Protein AF-A0A0B3SRD1-F1 (afdb_monomer)

Solvent-accessible surface area (backbone atoms only — not comparable to full-atom values): 7539 Å² total; per-residue (Å²): 133,82,81,84,78,62,51,75,68,57,47,47,51,50,36,28,76,71,70,77,41,90,75,56,90,97,57,52,75,66,55,53,50,50,50,54,48,57,73,67,46,79,78,82,75,88,78,91,73,54,73,67,57,49,52,51,50,46,56,59,28,55,56,41,30,57,50,24,44,51,50,13,52,51,25,40,49,50,14,53,42,22,72,72,53,75,79,39,88,52,67,65,57,20,53,51,29,35,52,51,10,53,52,26,43,49,43,18,65,72,49,14,49,54,35,46,54,47,42,56,52,51,55,51,56,57,51,56,59,54,63,80,74,109

Sequence (134 aa):
MSDAHLTDHEWRLKQAAEGKAIYSPGKTDEQVKAEMKAYRTPRARRLSVSDEELTAILTAADGVSTHFWQAAKTFEFLACVTEEGAISDDHGLGAVLFLLGVAFRSLDETDGKPLGQLRFKIEDETADSKEDAA

Radius of gyration: 27.21 Å; Cα contacts (8 Å, |Δi|>4): 86; chains: 1; bounding box: 75×35×58 Å

Mean predicted aligned error: 15.07 Å

Organism: NCBI:txid561184

Nearest PDB structures (foldseek):
  8gym-assembly1_x  TM=4.190E-01  e=6.715E+00  Tetrahymena thermophila SB210
  8bqs-assembly1_Eq  TM=3.574E-01  e=7.101E+00  Tetrahymena thermophila SB210

pLDDT: mean 77.55, std 12.81, range [48.09, 95.88]

Secondary structure (DSSP, 8-state):
---TT--HHHHHHHHHHTTSS---TT--HHHHHHHHHHHHS---------HHHHHHHHHHHTTHHHHHHHHHHHHHHHHHHHHTTSS-S-HHHHHHHHHHHHHHHHHIIIIIHHHHHHHHHHHHHHHHHHHTT-

Foldseek 3Di:
DDPPDDDPVRVQVVCVVVVNHDDDPPDDPVRVVVVVVVVVDPPDDDDDDDPVRVVVLL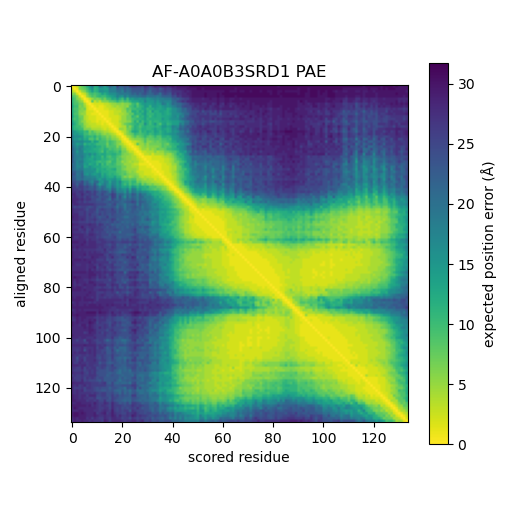VVLPCLLVVLQVLLVVLQVVLVCVVVVNPHVPNVSSVVSNVSSVVSVVCSVPPNVVSNVVNVVVVVVVVVVVVVVD

Structure (mmCIF, N/CA/C/O backbone):
data_AF-A0A0B3SRD1-F1
#
_entry.id   AF-A0A0B3SRD1-F1
#
loop_
_atom_site.group_PDB
_atom_site.id
_atom_site.type_symbol
_atom_site.label_atom_id
_atom_site.label_alt_id
_atom_site.label_comp_id
_atom_site.label_asym_id
_atom_site.label_entity_id
_atom_site.label_seq_id
_atom_site.pdbx_PDB_ins_code
_atom_site.Cartn_x
_atom_site.Cartn_y
_atom_site.Cartn_z
_atom_sit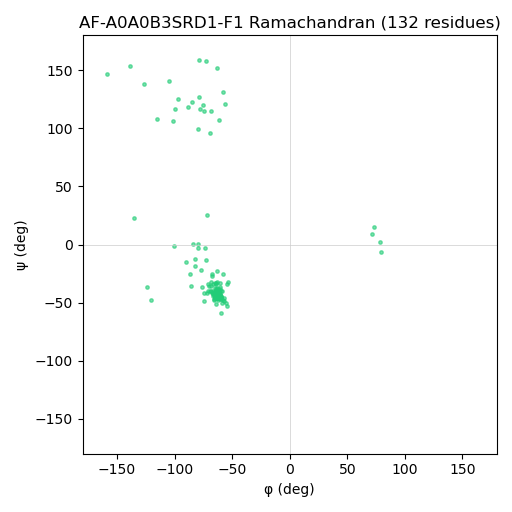e.occupancy
_atom_site.B_iso_or_equiv
_atom_site.auth_seq_id
_atom_site.auth_comp_id
_atom_site.auth_asym_id
_atom_site.auth_atom_id
_atom_site.pdbx_PDB_model_num
ATOM 1 N N . MET A 1 1 ? -50.797 -14.183 -17.142 1.00 48.09 1 MET A N 1
ATOM 2 C CA . MET A 1 1 ? -51.556 -14.915 -16.107 1.00 48.09 1 MET A CA 1
ATOM 3 C C . MET A 1 1 ? -51.763 -13.951 -14.954 1.00 48.09 1 MET A C 1
ATOM 5 O O . MET A 1 1 ? -50.786 -13.346 -14.538 1.00 48.09 1 MET A O 1
ATOM 9 N N . SER A 1 2 ? -53.010 -13.680 -14.562 1.00 51.47 2 SER A N 1
ATOM 10 C CA . SER A 1 2 ? -53.327 -12.672 -13.544 1.00 51.47 2 SER A CA 1
ATOM 11 C C . SER A 1 2 ? -52.997 -13.198 -12.146 1.00 51.47 2 SER A C 1
ATOM 13 O O . SER A 1 2 ? -53.579 -14.182 -11.701 1.00 51.47 2 SER A O 1
ATOM 15 N N . ASP A 1 3 ? -52.101 -12.510 -11.437 1.00 52.56 3 ASP A N 1
ATOM 16 C CA . ASP A 1 3 ? -51.687 -12.795 -10.050 1.00 52.56 3 ASP A CA 1
ATOM 17 C C . ASP A 1 3 ? -52.790 -12.455 -9.006 1.00 52.56 3 ASP A C 1
ATOM 19 O O . ASP A 1 3 ? -52.506 -12.175 -7.847 1.00 52.56 3 ASP A O 1
ATOM 23 N N . ALA A 1 4 ? -54.070 -12.459 -9.396 1.00 56.28 4 ALA A N 1
ATOM 24 C CA . ALA A 1 4 ? -55.178 -11.931 -8.590 1.00 56.28 4 ALA A CA 1
ATOM 25 C C . ALA A 1 4 ? -55.678 -12.876 -7.473 1.00 56.28 4 ALA A C 1
ATOM 27 O O . ALA A 1 4 ? -56.559 -12.496 -6.707 1.00 56.28 4 ALA A O 1
ATOM 28 N N . HIS A 1 5 ? -55.130 -14.092 -7.366 1.00 56.97 5 HIS A N 1
ATOM 29 C CA . HIS A 1 5 ? -55.590 -15.120 -6.420 1.00 56.97 5 HIS A CA 1
ATOM 30 C C . HIS A 1 5 ? -54.459 -15.840 -5.671 1.00 56.97 5 HIS A C 1
ATOM 32 O O . HIS A 1 5 ? -54.652 -16.960 -5.210 1.00 56.97 5 HIS A O 1
ATOM 38 N N . LEU A 1 6 ? -53.281 -15.229 -5.544 1.00 58.16 6 LEU A N 1
ATOM 39 C CA . LEU A 1 6 ? -52.244 -15.774 -4.666 1.00 58.16 6 LEU A CA 1
ATOM 40 C C . LEU A 1 6 ? -52.570 -15.398 -3.223 1.00 58.16 6 LEU A C 1
ATOM 42 O O . LEU A 1 6 ? -52.771 -14.225 -2.906 1.00 58.16 6 LEU A O 1
ATOM 46 N N . THR A 1 7 ? -52.616 -16.393 -2.342 1.00 70.81 7 THR A N 1
ATOM 47 C CA . THR A 1 7 ? -52.651 -16.121 -0.903 1.00 70.81 7 THR A CA 1
ATOM 48 C C . THR A 1 7 ? -51.356 -15.418 -0.481 1.00 70.81 7 THR A C 1
ATOM 50 O O . THR A 1 7 ? -50.308 -15.607 -1.100 1.00 70.81 7 THR A O 1
ATOM 53 N N . ASP A 1 8 ? -51.399 -14.602 0.578 1.00 65.25 8 ASP A N 1
ATOM 54 C CA . ASP A 1 8 ? -50.238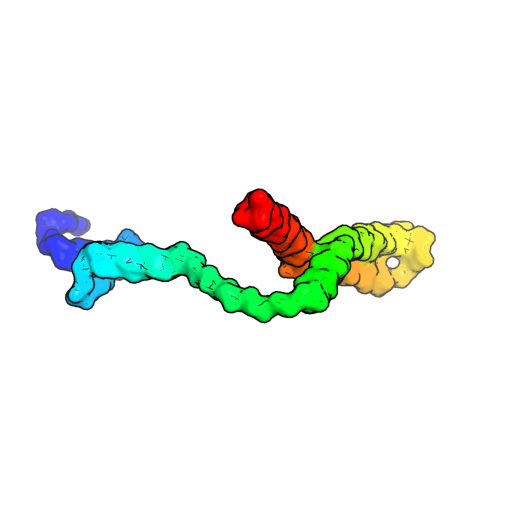 -13.811 1.039 1.00 65.25 8 ASP A CA 1
ATOM 55 C C . ASP A 1 8 ? -48.989 -14.693 1.274 1.00 65.25 8 ASP A C 1
ATOM 57 O O . ASP A 1 8 ? -47.855 -14.305 1.001 1.00 65.25 8 ASP A O 1
ATOM 61 N N . HIS A 1 9 ? -49.204 -15.946 1.684 1.00 67.38 9 HIS A N 1
ATOM 62 C CA . HIS A 1 9 ? -48.159 -16.955 1.831 1.00 67.38 9 HIS A CA 1
ATOM 63 C C . HIS A 1 9 ? -47.504 -17.358 0.495 1.00 67.38 9 HIS A C 1
ATOM 65 O O . HIS A 1 9 ? -46.278 -17.404 0.387 1.00 67.38 9 HIS A O 1
ATOM 71 N N . GLU A 1 10 ? -48.303 -17.621 -0.539 1.00 72.25 10 GLU A N 1
ATOM 72 C CA . GLU A 1 10 ? -47.810 -18.011 -1.866 1.00 72.25 10 GLU A CA 1
ATOM 73 C C . GLU A 1 10 ? -47.134 -16.840 -2.585 1.00 72.25 10 GLU A C 1
ATOM 75 O O . GLU A 1 10 ? -46.132 -17.029 -3.276 1.00 72.25 10 GLU A O 1
ATOM 80 N N . TRP A 1 11 ? -47.624 -15.615 -2.368 1.00 71.44 11 TRP A N 1
ATOM 81 C CA . TRP A 1 11 ? -46.985 -14.406 -2.880 1.00 71.44 11 TRP A CA 1
ATOM 82 C C . TRP A 1 11 ? -45.594 -14.199 -2.263 1.00 71.44 11 TRP A C 1
ATOM 84 O O . TRP A 1 11 ? -44.627 -13.958 -2.988 1.00 71.44 11 TRP A O 1
ATOM 94 N N . ARG A 1 12 ? -45.451 -14.373 -0.940 1.00 66.50 12 ARG A N 1
ATOM 95 C CA . ARG A 1 12 ? -44.154 -14.271 -0.243 1.00 66.50 12 ARG A CA 1
ATOM 96 C C . ARG A 1 12 ? -43.162 -15.349 -0.683 1.00 66.50 12 ARG A C 1
ATOM 98 O O . ARG A 1 12 ? -41.988 -15.041 -0.876 1.00 66.50 12 ARG A O 1
ATOM 105 N N . LEU A 1 13 ? -43.625 -16.583 -0.892 1.00 69.00 13 LEU A N 1
ATOM 106 C CA . LEU A 1 13 ? -42.802 -17.673 -1.431 1.00 69.00 13 LEU A CA 1
ATOM 107 C C . LEU A 1 13 ? -42.319 -17.377 -2.856 1.00 69.00 13 LEU A C 1
ATOM 109 O O . LEU A 1 13 ? -41.140 -17.572 -3.149 1.00 69.00 13 LEU A O 1
ATOM 113 N N . LYS A 1 14 ? -43.195 -16.852 -3.722 1.00 69.94 14 LYS A N 1
ATOM 114 C CA . LYS A 1 14 ? -42.838 -16.450 -5.091 1.00 69.94 14 LYS A CA 1
ATOM 115 C C . LYS A 1 14 ? -41.797 -15.323 -5.092 1.00 69.94 14 LYS A C 1
ATOM 117 O O . LYS A 1 14 ? -40.782 -15.435 -5.771 1.00 69.94 14 LYS A O 1
ATOM 122 N N . GLN A 1 15 ? -41.979 -14.288 -4.269 1.00 69.44 15 GLN A N 1
ATOM 123 C CA . GLN A 1 15 ? -41.006 -13.193 -4.139 1.00 69.44 15 GLN A CA 1
ATOM 124 C C . GLN A 1 15 ? -39.659 -13.648 -3.560 1.00 69.44 15 GLN A C 1
ATOM 126 O O . GLN A 1 15 ? -38.614 -13.115 -3.939 1.00 69.44 15 GLN A O 1
ATOM 131 N N . ALA A 1 16 ? -39.660 -14.640 -2.665 1.00 65.00 16 ALA A N 1
ATOM 132 C CA . ALA A 1 16 ? -38.432 -15.233 -2.145 1.00 65.00 16 ALA A CA 1
ATOM 133 C C . ALA A 1 16 ? -37.698 -16.087 -3.188 1.00 65.00 16 ALA A C 1
ATOM 135 O O . ALA A 1 16 ? -36.478 -15.991 -3.301 1.00 65.00 16 ALA A O 1
ATOM 136 N N . ALA A 1 17 ? -38.431 -16.855 -3.999 1.00 65.31 17 ALA A N 1
ATOM 137 C CA . ALA A 1 17 ? -37.865 -17.608 -5.119 1.00 65.31 17 ALA A CA 1
ATOM 138 C C . ALA A 1 17 ? -37.269 -16.689 -6.202 1.00 65.31 17 ALA A C 1
ATOM 140 O O . ALA A 1 17 ? -36.257 -17.023 -6.811 1.00 65.31 17 ALA A O 1
ATOM 141 N N . GLU A 1 18 ? -37.855 -15.506 -6.403 1.00 69.31 18 GLU A N 1
ATOM 142 C CA . GLU A 1 18 ? -37.334 -14.455 -7.287 1.00 69.31 18 GLU A CA 1
ATOM 143 C C . GLU A 1 18 ? -36.190 -13.629 -6.657 1.00 69.31 18 GLU A C 1
ATOM 145 O O . GLU A 1 18 ? -35.693 -12.693 -7.284 1.00 69.31 18 GLU A O 1
ATOM 150 N N . GLY A 1 19 ? -35.774 -13.933 -5.420 1.00 58.41 19 GLY A N 1
ATOM 151 C CA . GLY A 1 19 ? -34.688 -13.239 -4.713 1.00 58.41 19 GLY A CA 1
ATOM 152 C C . GLY A 1 19 ? -35.022 -11.815 -4.246 1.00 58.41 19 GLY A C 1
ATOM 153 O O . GLY A 1 19 ? -34.136 -11.091 -3.796 1.00 58.41 19 GLY A O 1
ATOM 154 N N . LYS A 1 20 ? -36.290 -11.397 -4.341 1.00 58.62 20 LYS A N 1
ATOM 155 C CA . LYS A 1 20 ? -36.774 -10.052 -3.976 1.00 58.62 20 LYS A CA 1
ATOM 156 C C . LYS A 1 20 ? -37.213 -9.941 -2.515 1.00 58.62 20 LYS A C 1
ATOM 158 O O . LYS A 1 20 ? -37.362 -8.832 -2.009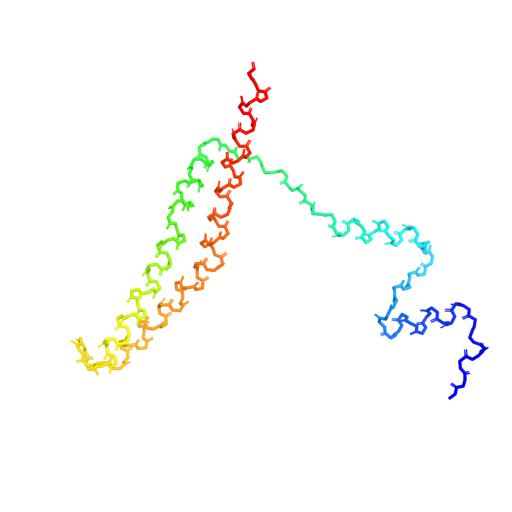 1.00 58.62 20 LYS A O 1
ATOM 163 N N . ALA A 1 21 ? -37.416 -11.068 -1.833 1.00 61.56 21 ALA A N 1
ATOM 164 C CA . ALA A 1 21 ? -37.777 -11.125 -0.419 1.00 61.56 21 ALA A CA 1
ATOM 165 C C . ALA A 1 21 ? -37.026 -12.251 0.307 1.00 61.56 21 ALA A C 1
ATOM 167 O O . ALA A 1 21 ? -36.661 -13.257 -0.290 1.00 61.56 21 ALA A O 1
ATOM 168 N N . ILE A 1 22 ? -36.814 -12.104 1.615 1.00 61.84 22 ILE A N 1
ATOM 169 C CA . ILE A 1 22 ? -36.271 -13.173 2.462 1.00 61.84 22 ILE A CA 1
ATOM 170 C C . ILE A 1 22 ? -37.448 -13.783 3.222 1.00 61.84 22 ILE A C 1
ATOM 172 O O . ILE A 1 22 ? -37.979 -13.158 4.138 1.00 61.84 22 ILE A O 1
ATOM 176 N N . TYR A 1 23 ? -37.868 -14.990 2.839 1.00 63.75 23 TYR A N 1
ATOM 177 C CA . TYR A 1 23 ? -38.858 -15.768 3.584 1.00 63.75 23 TYR A CA 1
ATOM 178 C C . TYR A 1 23 ? -38.138 -16.823 4.430 1.00 63.75 23 TYR A C 1
ATOM 180 O O . TYR A 1 23 ? -37.471 -17.705 3.893 1.00 63.75 23 TYR A O 1
ATOM 188 N N . SER A 1 24 ? -38.257 -16.722 5.755 1.00 65.62 24 SER A N 1
ATOM 189 C CA . SER A 1 24 ? -37.703 -17.698 6.697 1.00 65.62 24 SER A CA 1
ATOM 190 C C . SER A 1 24 ? -38.859 -18.383 7.438 1.00 65.62 24 SER A C 1
ATOM 192 O O . SER A 1 24 ? -39.520 -17.730 8.250 1.00 65.62 24 SER A O 1
ATOM 194 N N . PRO A 1 25 ? -39.156 -19.666 7.149 1.00 63.91 25 PRO A N 1
ATOM 195 C CA . PRO A 1 25 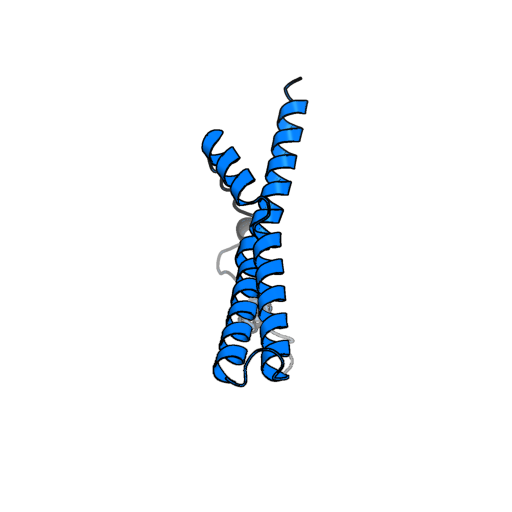? -40.275 -20.374 7.764 1.00 63.91 25 PRO A CA 1
ATOM 196 C C . PRO A 1 25 ? -40.159 -20.389 9.292 1.00 63.91 25 PRO A C 1
ATOM 198 O O . PRO A 1 25 ? -39.107 -20.718 9.837 1.00 63.91 25 PRO A O 1
ATOM 201 N N . GLY A 1 26 ? -41.244 -20.042 9.986 1.00 71.38 26 GLY A N 1
ATOM 202 C CA . GLY A 1 26 ? -41.302 -20.060 11.451 1.00 71.38 26 GLY A CA 1
ATOM 203 C C . GLY A 1 26 ? -40.627 -18.880 12.161 1.00 71.38 26 GLY A C 1
ATOM 204 O O . GLY A 1 26 ? -40.647 -18.853 13.389 1.00 71.38 26 GLY A O 1
ATOM 205 N N . LYS A 1 27 ? -40.071 -17.900 11.431 1.00 72.56 27 LYS A N 1
ATOM 206 C CA . LYS A 1 27 ? -39.555 -16.651 12.014 1.00 72.56 27 LYS A CA 1
ATOM 207 C C . LYS A 1 27 ? -40.495 -15.482 11.743 1.00 72.56 27 LYS A C 1
ATOM 209 O O . LYS A 1 27 ? -41.042 -15.355 10.651 1.00 72.56 27 LYS A O 1
ATOM 214 N N . THR A 1 28 ? -40.669 -14.613 12.733 1.00 76.44 28 THR A N 1
ATOM 215 C CA . THR A 1 28 ? -41.425 -13.365 12.570 1.00 76.44 28 THR A CA 1
ATOM 216 C C . THR A 1 28 ? -40.582 -12.302 11.863 1.00 76.44 28 THR A C 1
ATOM 218 O O . THR A 1 28 ? -39.349 -12.340 11.897 1.00 76.44 28 THR A O 1
ATOM 221 N N . ASP A 1 29 ? -41.235 -11.302 11.264 1.00 72.81 29 ASP A N 1
ATOM 222 C CA . ASP A 1 29 ? -40.557 -10.173 10.607 1.00 72.81 29 ASP A CA 1
ATOM 223 C C . ASP A 1 29 ? -39.563 -9.460 11.543 1.00 72.81 29 ASP A C 1
ATOM 225 O O . ASP A 1 29 ? -38.505 -8.996 11.113 1.00 72.81 29 ASP A O 1
ATOM 229 N N . GLU A 1 30 ? -39.878 -9.389 12.838 1.00 75.94 30 GLU A N 1
ATOM 230 C CA . GLU A 1 30 ? -39.015 -8.796 13.863 1.00 75.94 30 GLU A CA 1
ATOM 231 C C . GLU A 1 30 ? -37.753 -9.627 14.111 1.00 75.94 30 GLU A C 1
ATOM 233 O O . GLU A 1 30 ? -36.663 -9.066 14.227 1.00 75.94 30 GLU A O 1
ATOM 238 N N . GLN A 1 31 ? -37.871 -10.957 14.121 1.00 74.31 31 GLN A N 1
ATOM 239 C CA . GLN A 1 31 ? -36.733 -11.866 14.280 1.00 74.31 31 GLN A CA 1
ATOM 240 C C . GLN A 1 31 ? -35.798 -11.805 13.070 1.00 74.31 31 GLN A C 1
ATOM 242 O O . GLN A 1 31 ? -34.581 -11.727 13.236 1.00 74.31 31 GLN A O 1
ATOM 247 N N . VAL A 1 32 ? -36.352 -11.751 11.854 1.00 74.88 32 VAL A N 1
ATOM 248 C CA . VAL A 1 32 ? -35.557 -11.599 10.624 1.00 74.88 32 VAL A CA 1
ATOM 249 C C . VAL A 1 32 ? -34.842 -10.244 10.605 1.00 74.88 32 VAL A C 1
ATOM 251 O O . VAL A 1 32 ? -33.656 -10.173 10.279 1.00 74.88 32 VAL A O 1
ATOM 254 N N . LYS A 1 33 ? -35.515 -9.160 11.017 1.00 76.62 33 LYS A N 1
ATOM 255 C CA . LYS A 1 33 ? -34.887 -7.833 11.150 1.00 76.62 33 LYS A CA 1
ATOM 256 C C . LYS A 1 33 ? -33.788 -7.815 12.212 1.00 76.62 33 LYS A C 1
ATOM 258 O O . LYS A 1 33 ? -32.748 -7.202 11.978 1.00 76.62 33 LYS A O 1
ATOM 263 N N . ALA A 1 34 ? -33.991 -8.474 13.351 1.00 75.25 34 ALA A N 1
ATOM 264 C CA . ALA A 1 34 ? -32.998 -8.557 14.419 1.00 75.25 34 ALA A CA 1
ATOM 265 C C . ALA A 1 34 ? -31.750 -9.339 13.982 1.00 75.25 34 ALA A C 1
ATOM 267 O O . ALA A 1 34 ? -30.634 -8.871 14.204 1.00 75.25 34 ALA A O 1
ATOM 268 N N . GLU A 1 35 ? -31.916 -10.468 13.289 1.00 70.69 35 GLU A N 1
ATOM 269 C CA . GLU A 1 35 ? -30.795 -11.232 12.728 1.00 70.69 35 GLU A CA 1
ATOM 270 C C . GLU A 1 35 ? -30.049 -10.432 11.658 1.00 70.69 35 GLU A C 1
ATOM 272 O O . GLU A 1 35 ? -28.826 -10.317 11.712 1.00 70.69 35 GLU A O 1
ATOM 277 N N . MET A 1 36 ? -30.766 -9.787 10.735 1.00 68.69 36 MET A N 1
ATOM 278 C CA . MET A 1 36 ? -30.163 -8.911 9.724 1.00 68.69 36 MET A CA 1
ATOM 279 C C . MET A 1 36 ? -29.409 -7.735 10.357 1.00 68.69 36 MET A C 1
ATOM 281 O O . MET A 1 36 ? -28.343 -7.348 9.875 1.00 68.69 36 MET A O 1
ATOM 285 N N . LYS A 1 37 ? -29.922 -7.177 11.460 1.00 68.12 37 LYS A N 1
ATOM 286 C CA . LYS A 1 37 ? -29.229 -6.143 12.235 1.00 68.12 37 LYS A CA 1
ATOM 287 C C . LYS A 1 37 ? -27.973 -6.705 12.904 1.00 68.12 37 LYS A C 1
ATOM 289 O O . LYS A 1 37 ? -26.933 -6.058 12.840 1.00 68.12 37 LYS A O 1
ATOM 294 N N . ALA A 1 38 ? -28.029 -7.911 13.467 1.00 64.06 38 ALA A N 1
ATOM 295 C CA . ALA A 1 38 ? -26.873 -8.580 14.063 1.00 64.06 38 ALA A CA 1
ATOM 296 C C . ALA A 1 38 ? -25.771 -8.882 13.029 1.00 64.06 38 ALA A C 1
ATOM 298 O O . ALA A 1 38 ? -24.597 -8.693 13.332 1.00 64.06 38 ALA A O 1
ATOM 299 N N . TYR A 1 39 ? -26.130 -9.260 11.796 1.00 60.84 39 TYR A N 1
ATOM 300 C CA . TYR A 1 39 ? -25.173 -9.432 10.691 1.00 60.84 39 TYR A CA 1
ATOM 301 C C . TYR A 1 39 ? -24.561 -8.113 10.207 1.00 60.84 39 TYR A C 1
ATOM 303 O O . TYR A 1 39 ? -23.410 -8.089 9.779 1.00 60.84 39 TYR A O 1
ATOM 311 N N . ARG A 1 40 ? -25.315 -7.012 10.277 1.00 58.94 40 ARG A N 1
ATOM 312 C CA . ARG A 1 40 ? -24.838 -5.669 9.910 1.00 58.94 40 ARG A CA 1
ATOM 313 C C . ARG A 1 40 ? -24.058 -4.971 11.016 1.00 58.94 40 ARG A C 1
ATOM 315 O O . ARG A 1 40 ? -23.450 -3.942 10.748 1.00 58.94 40 ARG A O 1
ATOM 322 N N . THR A 1 41 ? -24.096 -5.484 12.244 1.00 56.62 41 THR A N 1
ATOM 323 C CA . THR A 1 41 ? -23.369 -4.873 13.355 1.00 56.62 41 THR A CA 1
ATOM 324 C C . THR A 1 41 ? -21.897 -5.258 13.217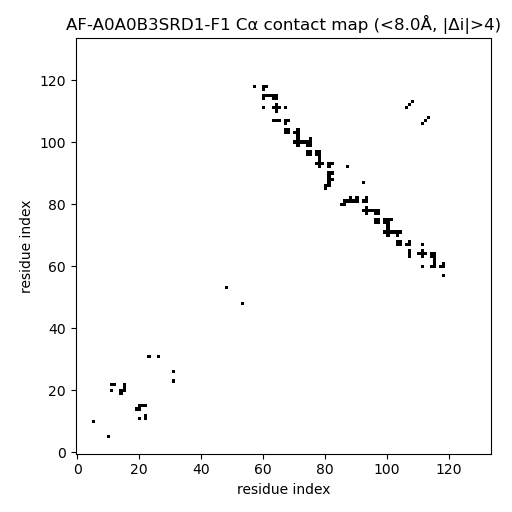 1.00 56.62 41 THR A C 1
ATOM 326 O O . THR A 1 41 ? -21.587 -6.451 13.296 1.00 56.62 41 THR A O 1
ATOM 329 N N . PRO A 1 42 ? -20.977 -4.299 13.003 1.00 58.25 42 PRO A N 1
ATOM 330 C CA . PRO A 1 42 ? -19.554 -4.598 12.989 1.00 58.25 42 PRO A CA 1
ATOM 331 C C . PRO A 1 42 ? -19.202 -5.263 14.317 1.00 58.25 42 PRO A C 1
ATOM 333 O O . PRO A 1 42 ? -19.439 -4.697 15.385 1.00 58.25 42 PRO A O 1
ATOM 336 N N . ARG A 1 43 ? -18.677 -6.490 14.276 1.00 60.97 43 ARG A N 1
ATOM 337 C CA . ARG A 1 43 ? -18.156 -7.130 15.484 1.00 60.97 43 ARG A CA 1
ATOM 338 C C . ARG A 1 43 ? -16.890 -6.381 15.881 1.00 60.97 43 ARG A C 1
ATOM 340 O O . ARG A 1 43 ? -15.823 -6.668 15.346 1.00 60.97 43 ARG A O 1
ATOM 347 N N . ALA A 1 44 ? -17.019 -5.427 16.798 1.00 59.25 44 ALA A N 1
ATOM 348 C CA . ALA A 1 44 ? -15.877 -4.799 17.442 1.00 59.25 44 ALA A CA 1
ATOM 349 C C . ALA A 1 44 ? -15.105 -5.891 18.194 1.00 59.25 44 ALA A C 1
ATOM 351 O O . ALA A 1 44 ? -15.578 -6.433 19.195 1.00 59.25 44 ALA A O 1
ATOM 352 N N . ARG A 1 45 ? -13.943 -6.278 17.667 1.00 64.75 45 ARG A N 1
ATOM 353 C CA . ARG A 1 45 ? -13.014 -7.148 18.384 1.00 64.75 45 ARG A CA 1
ATOM 354 C C . ARG A 1 45 ? -12.104 -6.247 19.202 1.00 64.75 45 ARG A C 1
ATOM 356 O O . ARG A 1 45 ? -11.391 -5.433 18.628 1.00 64.75 45 ARG A O 1
ATOM 363 N N . ARG A 1 46 ? -12.130 -6.394 20.527 1.00 62.12 46 ARG A N 1
ATOM 364 C CA . ARG A 1 46 ? -11.111 -5.789 21.388 1.00 62.12 46 ARG A CA 1
ATOM 365 C C . ARG A 1 46 ? -9.832 -6.604 21.249 1.00 62.12 46 ARG A C 1
ATOM 367 O O . ARG A 1 46 ? -9.820 -7.782 21.598 1.00 62.12 46 ARG A O 1
ATOM 374 N N . LEU A 1 47 ? -8.795 -5.983 20.706 1.00 66.62 47 LEU A N 1
ATOM 375 C CA . LEU A 1 47 ? -7.434 -6.503 20.727 1.00 66.62 47 LEU A CA 1
ATOM 376 C C . LEU A 1 47 ? -6.712 -5.826 21.890 1.00 66.62 47 LEU A C 1
ATOM 378 O O . LEU A 1 47 ? -6.728 -4.603 21.992 1.00 66.62 47 LEU A O 1
ATOM 382 N N . SER A 1 48 ? -6.131 -6.617 22.788 1.00 78.50 48 SER A N 1
ATOM 383 C CA . SER A 1 48 ? -5.169 -6.115 23.766 1.00 78.50 48 SER A CA 1
ATOM 384 C C . SER A 1 48 ? -3.800 -6.104 23.105 1.00 78.50 48 SER A C 1
ATOM 386 O O . SER A 1 48 ? -3.345 -7.151 22.644 1.00 78.50 48 SER A O 1
ATOM 388 N N . VAL A 1 49 ? -3.174 -4.938 23.062 1.00 80.50 49 VAL A N 1
ATOM 389 C CA . VAL A 1 49 ? -1.840 -4.720 22.502 1.00 80.50 49 VAL A CA 1
ATOM 390 C C . VAL A 1 49 ? -1.029 -4.021 23.588 1.00 80.50 49 VAL A C 1
ATOM 392 O O . VAL A 1 49 ? -1.575 -3.178 24.300 1.00 80.50 49 VAL A O 1
ATOM 395 N N . SER A 1 50 ? 0.228 -4.409 23.775 1.00 85.50 50 SER A N 1
ATOM 396 C CA . SER A 1 50 ? 1.136 -3.714 24.696 1.00 85.50 50 SER A CA 1
ATOM 397 C C . SER A 1 50 ? 1.573 -2.359 24.128 1.00 85.50 50 SER A C 1
ATOM 399 O O . SER A 1 50 ? 1.555 -2.156 22.915 1.00 85.50 50 SER A O 1
ATOM 401 N N . ASP A 1 51 ? 2.016 -1.436 24.985 1.00 81.56 51 ASP A N 1
ATOM 402 C CA . ASP A 1 51 ? 2.508 -0.120 24.543 1.00 81.56 51 ASP A CA 1
ATOM 403 C C . ASP A 1 51 ? 3.726 -0.230 23.604 1.00 81.56 51 ASP A C 1
ATOM 405 O O . ASP A 1 51 ? 3.875 0.559 22.666 1.00 81.56 51 ASP A O 1
ATOM 409 N N . GLU A 1 52 ? 4.582 -1.237 23.812 1.00 85.38 52 GLU A N 1
ATOM 410 C CA . GLU A 1 52 ? 5.718 -1.533 22.929 1.00 85.38 52 GLU A CA 1
ATOM 411 C C . GLU A 1 52 ? 5.249 -1.982 21.540 1.00 85.38 52 GLU A C 1
ATOM 413 O O . GLU A 1 52 ? 5.709 -1.452 20.527 1.00 85.38 52 GLU A O 1
ATOM 418 N N . GLU A 1 53 ? 4.294 -2.915 21.477 1.00 84.75 53 GLU A N 1
ATOM 419 C CA . GLU A 1 53 ? 3.700 -3.374 20.216 1.00 84.75 53 GLU A CA 1
ATOM 420 C C . GLU A 1 53 ? 2.959 -2.239 19.501 1.00 84.75 53 GLU A C 1
ATOM 422 O O . GLU A 1 53 ? 3.078 -2.102 18.285 1.00 84.75 53 GLU A O 1
ATOM 427 N N . LEU A 1 54 ? 2.245 -1.387 20.241 1.00 83.88 54 LEU A N 1
ATOM 428 C CA . LEU A 1 54 ? 1.555 -0.225 19.686 1.00 83.88 54 LEU A CA 1
ATOM 429 C C . LEU A 1 54 ? 2.544 0.758 19.054 1.00 83.88 54 LEU A C 1
ATOM 431 O O . LEU A 1 54 ? 2.344 1.202 17.925 1.00 83.88 54 LEU A O 1
ATOM 435 N N . THR A 1 55 ? 3.642 1.052 19.750 1.00 83.75 55 THR A N 1
ATOM 436 C CA . THR A 1 55 ? 4.705 1.931 19.245 1.00 83.75 55 THR A CA 1
ATOM 437 C C . THR A 1 55 ? 5.360 1.348 17.994 1.00 83.75 55 THR A C 1
ATOM 439 O O . THR A 1 55 ? 5.599 2.071 17.022 1.00 83.75 55 THR A O 1
ATOM 442 N N . ALA A 1 56 ? 5.615 0.038 17.981 1.00 84.12 56 ALA A N 1
ATOM 443 C CA . ALA A 1 56 ? 6.154 -0.653 16.817 1.00 84.12 56 ALA A CA 1
ATOM 444 C C . ALA A 1 56 ? 5.185 -0.600 15.623 1.00 84.12 56 ALA A C 1
ATOM 446 O O . ALA A 1 56 ? 5.619 -0.318 14.508 1.00 84.12 56 ALA A O 1
ATOM 447 N N . ILE A 1 57 ? 3.881 -0.802 15.850 1.00 83.94 57 ILE A N 1
ATOM 448 C CA . ILE A 1 57 ? 2.843 -0.707 14.812 1.00 83.94 57 ILE A CA 1
ATOM 449 C C . ILE A 1 57 ? 2.760 0.712 14.253 1.00 83.94 57 ILE A C 1
ATOM 451 O O . ILE A 1 57 ? 2.728 0.871 13.038 1.00 83.94 57 ILE A O 1
ATOM 455 N N . LEU A 1 58 ? 2.754 1.738 15.107 1.00 83.38 58 LEU A N 1
ATOM 456 C CA . LEU A 1 58 ? 2.705 3.135 14.671 1.00 83.38 58 LEU A CA 1
ATOM 457 C C . LEU A 1 58 ? 3.948 3.518 13.864 1.00 83.38 58 LEU A C 1
ATOM 459 O O . LEU A 1 58 ? 3.820 4.132 12.811 1.00 83.38 58 LEU A O 1
ATOM 463 N N . THR A 1 59 ? 5.130 3.091 14.312 1.00 84.44 59 THR A N 1
ATOM 464 C CA . THR A 1 59 ? 6.398 3.328 13.604 1.00 84.44 59 THR A CA 1
ATOM 465 C C . THR A 1 59 ? 6.430 2.603 12.261 1.00 84.44 59 THR A C 1
ATOM 467 O O . THR A 1 59 ? 6.857 3.172 11.265 1.00 84.44 59 THR A O 1
ATOM 470 N N . ALA A 1 60 ? 5.969 1.351 12.212 1.00 81.12 60 ALA A N 1
ATOM 471 C CA . ALA A 1 60 ? 5.909 0.578 10.976 1.00 81.12 60 ALA A CA 1
ATOM 472 C C . ALA A 1 60 ? 4.835 1.108 10.020 1.00 81.12 60 ALA A C 1
ATOM 474 O O . ALA A 1 60 ? 5.033 1.086 8.815 1.00 81.12 60 ALA A O 1
ATOM 475 N N . ALA A 1 61 ? 3.703 1.592 10.529 1.00 83.31 61 ALA A N 1
ATOM 476 C CA . ALA A 1 61 ? 2.692 2.250 9.711 1.00 83.31 61 ALA A CA 1
ATOM 477 C C . ALA A 1 61 ? 3.196 3.594 9.164 1.00 83.31 61 ALA A C 1
ATOM 479 O O . ALA A 1 61 ? 2.727 4.044 8.113 1.00 83.31 61 ALA A O 1
ATOM 480 N N . ASP A 1 62 ? 4.157 4.222 9.848 1.00 78.06 62 ASP A N 1
ATOM 481 C CA . ASP A 1 62 ? 4.712 5.499 9.439 1.00 78.06 62 ASP A CA 1
ATOM 482 C C . ASP A 1 62 ? 5.523 5.360 8.147 1.00 78.06 62 ASP A C 1
ATOM 484 O O . ASP A 1 62 ? 6.536 4.668 8.045 1.00 78.06 62 ASP A O 1
ATOM 488 N N . GLY A 1 63 ? 5.018 6.004 7.101 1.00 78.12 63 GLY A N 1
ATOM 489 C CA . GLY A 1 63 ? 5.671 6.051 5.802 1.00 78.12 63 GLY A CA 1
ATOM 490 C C . GLY A 1 63 ? 5.502 4.813 4.919 1.00 78.12 63 GLY A C 1
ATOM 491 O O . GLY A 1 63 ? 5.879 4.906 3.759 1.00 78.12 63 GLY A O 1
ATOM 492 N N . VAL A 1 64 ? 4.903 3.695 5.357 1.00 87.25 64 VAL A N 1
ATOM 493 C CA . VAL A 1 64 ? 4.762 2.496 4.491 1.00 87.25 64 VAL A CA 1
ATOM 494 C C . VAL A 1 64 ? 3.962 2.776 3.216 1.00 87.25 64 VAL A C 1
ATOM 496 O O . VAL A 1 64 ? 4.423 2.427 2.130 1.00 87.25 64 VAL A O 1
ATOM 499 N N . SER A 1 65 ? 2.823 3.472 3.311 1.00 83.19 65 SER A N 1
ATOM 500 C CA . SER A 1 65 ? 2.064 3.896 2.119 1.00 83.19 65 SER A CA 1
ATOM 501 C C . SER A 1 65 ? 2.903 4.804 1.213 1.00 83.19 65 SER A C 1
ATOM 503 O O . SER A 1 65 ? 3.001 4.583 0.008 1.00 83.19 65 SER A O 1
ATOM 505 N N . THR A 1 66 ? 3.605 5.774 1.803 1.00 87.75 66 THR A N 1
ATOM 506 C CA . THR A 1 66 ? 4.498 6.679 1.069 1.00 87.75 66 THR A CA 1
ATOM 507 C C . THR A 1 66 ? 5.608 5.916 0.348 1.00 87.75 66 THR A C 1
ATOM 509 O O . THR A 1 66 ? 5.853 6.172 -0.828 1.00 87.75 66 THR A O 1
ATOM 512 N N . HIS A 1 67 ? 6.254 4.958 1.012 1.00 90.75 67 HIS A N 1
ATOM 513 C CA . HIS A 1 67 ? 7.340 4.162 0.447 1.00 90.75 67 HIS A CA 1
ATOM 514 C C . HIS A 1 67 ? 6.850 3.254 -0.680 1.00 90.75 67 HIS A C 1
ATOM 516 O O . HIS A 1 67 ? 7.480 3.214 -1.735 1.00 90.75 67 HIS A O 1
ATOM 522 N N . PHE A 1 68 ? 5.717 2.566 -0.505 1.00 93.12 68 PHE A N 1
ATOM 523 C CA . PHE A 1 68 ? 5.135 1.741 -1.563 1.00 93.12 68 PHE A CA 1
ATOM 524 C C . PHE A 1 68 ? 4.725 2.578 -2.773 1.00 93.12 68 PHE A C 1
ATOM 526 O O . PHE A 1 68 ? 5.073 2.235 -3.902 1.00 93.12 68 PHE A O 1
ATOM 533 N N . TRP A 1 69 ? 4.076 3.720 -2.553 1.00 90.62 69 TRP A N 1
ATOM 534 C CA . TRP A 1 69 ? 3.707 4.624 -3.636 1.00 90.62 69 TRP A CA 1
ATOM 535 C C . TRP A 1 69 ? 4.933 5.184 -4.377 1.00 90.62 69 TRP A C 1
ATOM 537 O O . TRP A 1 69 ? 4.970 5.180 -5.610 1.00 90.62 69 TRP A O 1
ATOM 547 N N . GLN A 1 70 ? 5.966 5.625 -3.652 1.00 94.44 70 GLN A N 1
ATOM 548 C CA . GLN A 1 70 ? 7.206 6.136 -4.247 1.00 94.44 70 GLN A CA 1
ATOM 549 C C . GLN A 1 70 ? 7.961 5.054 -5.022 1.00 94.44 70 GLN A C 1
ATOM 551 O O . GLN A 1 70 ? 8.434 5.314 -6.131 1.00 94.44 70 GLN A O 1
ATOM 556 N N . ALA A 1 71 ? 8.049 3.839 -4.476 1.00 94.69 71 ALA A N 1
ATOM 557 C CA . ALA A 1 71 ? 8.650 2.700 -5.160 1.00 94.69 71 ALA A CA 1
ATOM 558 C C . ALA A 1 71 ? 7.890 2.385 -6.453 1.00 94.69 71 ALA A C 1
ATOM 560 O O . ALA A 1 71 ? 8.509 2.292 -7.513 1.00 94.69 71 ALA A O 1
ATOM 561 N N . ALA A 1 72 ? 6.554 2.333 -6.397 1.00 95.12 72 ALA A N 1
ATOM 562 C CA . ALA A 1 72 ? 5.714 2.114 -7.571 1.00 95.12 72 ALA A CA 1
ATOM 563 C C . ALA A 1 72 ? 6.005 3.141 -8.674 1.00 95.12 72 ALA A C 1
ATOM 565 O O . ALA A 1 72 ? 6.285 2.775 -9.815 1.00 95.12 72 ALA A O 1
ATOM 566 N N . LYS A 1 73 ? 6.021 4.432 -8.320 1.00 95.75 73 LYS A N 1
ATOM 567 C CA . LYS A 1 73 ? 6.312 5.519 -9.264 1.00 95.75 73 LYS A CA 1
ATOM 568 C C . LYS A 1 73 ? 7.716 5.472 -9.833 1.00 95.75 73 LYS A C 1
ATOM 570 O O . LYS A 1 73 ? 7.890 5.731 -11.020 1.00 95.75 73 LYS A O 1
ATOM 575 N N . THR A 1 74 ? 8.696 5.123 -9.012 1.00 95.75 74 THR A N 1
ATOM 576 C CA . THR A 1 74 ? 10.087 5.017 -9.453 1.00 95.75 74 THR A CA 1
ATOM 577 C C . THR A 1 74 ? 10.242 3.891 -10.468 1.00 95.75 74 THR A C 1
ATOM 579 O O . THR A 1 74 ? 10.832 4.098 -11.523 1.00 95.75 74 THR A O 1
ATOM 582 N N . PHE A 1 75 ? 9.671 2.719 -10.197 1.00 95.88 75 PHE A N 1
ATOM 583 C CA . PHE A 1 75 ? 9.760 1.579 -11.104 1.00 95.88 75 PHE A CA 1
ATOM 584 C C . PHE A 1 75 ? 8.973 1.780 -12.403 1.00 95.88 75 PHE A C 1
ATOM 586 O O . PHE A 1 75 ? 9.487 1.461 -13.469 1.00 95.88 75 PHE A O 1
ATOM 593 N N . GLU A 1 76 ? 7.781 2.379 -12.343 1.00 92.56 76 GLU A N 1
ATOM 594 C CA . GLU A 1 76 ? 7.023 2.766 -13.542 1.00 92.56 76 GLU A CA 1
ATOM 595 C C . GLU A 1 76 ? 7.795 3.771 -14.402 1.00 92.56 76 GLU A C 1
ATOM 597 O O . GLU A 1 76 ? 7.868 3.622 -15.618 1.00 92.56 76 GLU A O 1
ATOM 602 N N . PHE A 1 77 ? 8.409 4.777 -13.771 1.00 92.75 77 PHE A N 1
ATOM 603 C CA . PHE A 1 77 ? 9.234 5.752 -14.475 1.00 92.75 77 PHE A CA 1
ATOM 604 C C . PHE A 1 77 ? 10.446 5.089 -15.133 1.00 92.75 77 PHE A C 1
ATOM 606 O O . PHE A 1 77 ? 10.700 5.311 -16.314 1.00 92.75 77 PHE A O 1
ATOM 613 N N . LEU A 1 78 ? 11.169 4.239 -14.399 1.00 92.06 78 LEU A N 1
ATOM 614 C CA . LEU A 1 78 ? 12.310 3.508 -14.946 1.00 92.06 78 LEU A CA 1
ATOM 615 C C . LEU A 1 78 ? 11.894 2.595 -16.103 1.00 92.06 78 LEU A C 1
ATOM 617 O O . LEU A 1 78 ? 12.627 2.515 -17.083 1.00 92.06 78 LEU A O 1
ATOM 621 N N . ALA A 1 79 ? 10.725 1.953 -16.033 1.00 90.69 79 ALA A N 1
ATOM 622 C CA . ALA A 1 79 ? 10.200 1.152 -17.134 1.00 90.69 79 ALA A CA 1
ATOM 623 C C . ALA A 1 79 ? 10.017 1.992 -18.406 1.00 90.69 79 ALA A C 1
ATOM 625 O O . ALA A 1 79 ? 10.569 1.630 -19.442 1.00 90.69 79 ALA A O 1
ATOM 626 N N . CYS A 1 80 ? 9.354 3.152 -18.308 1.00 88.75 80 CYS A N 1
ATOM 627 C CA . CYS A 1 80 ? 9.173 4.063 -19.444 1.00 88.75 80 CYS A CA 1
ATOM 628 C C . CYS A 1 80 ? 10.512 4.514 -20.043 1.00 88.75 80 CYS A C 1
ATOM 630 O O . CYS A 1 80 ? 10.716 4.440 -21.250 1.00 88.75 80 CYS A O 1
ATOM 632 N N . VAL A 1 81 ? 11.458 4.936 -19.200 1.00 88.00 81 VAL A N 1
ATOM 633 C CA . VAL A 1 81 ? 12.768 5.425 -19.663 1.00 88.00 81 VAL A CA 1
ATOM 634 C C . VAL A 1 81 ? 13.610 4.291 -20.278 1.00 88.00 81 VAL A C 1
ATOM 636 O O . VAL A 1 81 ? 14.439 4.530 -21.156 1.00 88.00 81 VAL A O 1
ATOM 639 N N . THR A 1 82 ? 13.385 3.042 -19.860 1.00 88.50 82 THR A N 1
ATOM 640 C CA . THR A 1 82 ? 14.017 1.864 -20.476 1.00 88.50 82 THR A CA 1
ATOM 641 C C . THR A 1 82 ? 13.394 1.548 -21.838 1.00 88.50 82 THR A C 1
ATOM 643 O O . THR A 1 82 ? 14.121 1.278 -22.785 1.00 88.50 82 THR A O 1
ATOM 646 N N . GLU A 1 83 ? 12.069 1.641 -21.978 1.00 83.25 83 GLU A N 1
ATOM 647 C CA . GLU A 1 83 ? 11.379 1.459 -23.267 1.00 83.25 83 GLU A CA 1
ATOM 648 C C . GLU A 1 83 ? 11.775 2.515 -24.310 1.00 83.25 83 GLU A C 1
ATOM 650 O O . GLU A 1 83 ? 11.858 2.210 -25.499 1.00 83.25 83 GLU A O 1
ATOM 655 N N . GLU A 1 84 ? 12.078 3.737 -23.869 1.00 83.94 84 GLU A N 1
ATOM 656 C CA . GLU A 1 84 ? 12.604 4.818 -24.713 1.00 83.94 84 GLU A CA 1
ATOM 657 C C . GLU A 1 84 ? 14.083 4.623 -25.115 1.00 83.94 84 GLU A C 1
ATOM 659 O O . GLU A 1 84 ? 14.629 5.433 -25.866 1.00 83.94 84 GLU A O 1
ATOM 664 N N . GLY A 1 85 ? 14.747 3.563 -24.634 1.00 79.12 85 GLY A N 1
ATOM 665 C CA . GLY A 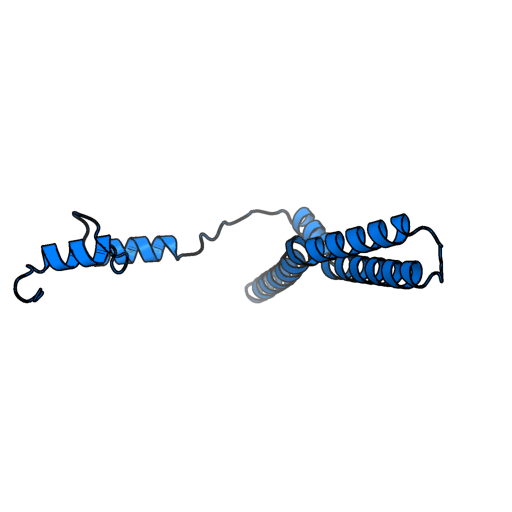1 85 ? 16.150 3.255 -24.935 1.00 79.12 85 GLY A CA 1
ATOM 666 C C . GLY A 1 85 ? 17.157 4.173 -24.232 1.00 79.12 85 GLY A C 1
ATOM 667 O O . GLY A 1 85 ? 18.327 4.221 -24.605 1.00 79.12 85 GLY A O 1
ATOM 668 N N . ALA A 1 86 ? 16.733 4.929 -23.214 1.00 76.31 86 ALA A N 1
ATOM 669 C CA . ALA A 1 86 ? 17.591 5.917 -22.559 1.00 76.31 86 ALA A CA 1
ATOM 670 C C . ALA A 1 86 ? 18.536 5.316 -21.499 1.00 76.31 86 ALA A C 1
ATOM 672 O O . ALA A 1 86 ? 19.515 5.961 -21.121 1.00 76.31 86 ALA A O 1
ATOM 673 N N . ILE A 1 87 ? 18.259 4.102 -21.007 1.00 76.31 87 ILE A N 1
ATOM 674 C CA . ILE A 1 87 ? 19.059 3.433 -19.959 1.00 76.31 87 ILE A CA 1
ATOM 675 C C . ILE A 1 87 ? 19.560 2.050 -20.403 1.00 76.31 87 ILE A C 1
ATOM 677 O O . ILE A 1 87 ? 20.669 1.656 -20.040 1.00 76.31 87 ILE A O 1
ATOM 681 N N . SER A 1 88 ? 18.769 1.296 -21.168 1.00 77.50 88 SER A N 1
ATOM 682 C CA . SER A 1 88 ? 19.131 -0.040 -21.647 1.00 77.50 88 SER A CA 1
ATOM 683 C C . SER A 1 88 ? 18.301 -0.419 -22.872 1.00 77.50 88 SER A C 1
ATOM 685 O O . SER A 1 88 ? 17.127 -0.072 -22.933 1.00 77.50 88 SER A O 1
ATOM 687 N N . ASP A 1 89 ? 18.896 -1.184 -23.789 1.00 76.19 89 ASP A N 1
ATOM 688 C CA . ASP A 1 89 ? 18.201 -1.794 -24.934 1.00 76.19 89 ASP A CA 1
ATOM 689 C C . ASP A 1 89 ? 17.520 -3.132 -24.566 1.00 76.19 89 ASP A C 1
ATOM 691 O O . ASP A 1 89 ? 16.929 -3.802 -25.415 1.00 76.19 89 ASP A O 1
ATOM 695 N N . ASP A 1 90 ? 17.616 -3.565 -23.302 1.00 81.56 90 ASP A N 1
ATOM 696 C CA . ASP A 1 90 ? 16.978 -4.793 -22.831 1.00 81.56 90 ASP A CA 1
ATOM 697 C C . ASP A 1 90 ? 15.485 -4.566 -22.555 1.00 81.56 90 ASP A C 1
ATOM 699 O O . ASP A 1 90 ? 15.072 -4.108 -21.486 1.00 81.56 90 ASP A O 1
ATOM 703 N N . HIS A 1 91 ? 14.651 -4.958 -23.517 1.00 74.31 91 HIS A N 1
ATOM 704 C CA . HIS A 1 91 ? 13.194 -4.939 -23.379 1.00 74.31 91 HIS A CA 1
ATOM 705 C C . HIS A 1 91 ? 12.677 -5.783 -22.196 1.00 74.31 91 HIS A C 1
ATOM 707 O O . HIS A 1 91 ? 11.604 -5.500 -21.660 1.00 74.31 91 HIS A O 1
ATOM 713 N N . GLY A 1 92 ? 13.426 -6.801 -21.757 1.00 85.94 92 GLY A N 1
ATOM 714 C CA . GLY A 1 92 ? 13.091 -7.594 -20.576 1.00 85.94 92 GLY A CA 1
ATOM 715 C C . GLY A 1 92 ? 13.210 -6.792 -19.281 1.00 85.94 92 GLY A C 1
ATOM 716 O O . GLY A 1 92 ? 12.375 -6.941 -18.386 1.00 85.94 92 GLY A O 1
ATOM 717 N N . LEU A 1 93 ? 14.189 -5.887 -19.197 1.00 87.88 93 LEU A N 1
ATOM 718 C CA . LEU A 1 93 ? 14.381 -5.020 -18.036 1.00 87.88 93 LEU A CA 1
ATOM 719 C C . LEU A 1 93 ? 13.198 -4.060 -17.855 1.00 87.88 93 LEU A C 1
ATOM 721 O O . LEU A 1 93 ? 12.672 -3.952 -16.747 1.00 87.88 93 LEU A O 1
ATOM 725 N N . GLY A 1 94 ? 12.733 -3.428 -18.938 1.00 88.94 94 GLY A N 1
ATOM 726 C CA . GLY A 1 94 ? 11.558 -2.547 -18.909 1.00 88.94 94 GLY A CA 1
ATOM 727 C C . GLY A 1 94 ? 10.309 -3.260 -18.382 1.00 88.94 94 GLY A C 1
ATOM 728 O O . GLY A 1 94 ? 9.643 -2.765 -17.471 1.00 88.94 94 GLY A O 1
ATOM 729 N N . ALA A 1 95 ? 10.050 -4.481 -18.861 1.00 89.12 95 ALA A N 1
ATOM 730 C CA . ALA A 1 95 ? 8.919 -5.289 -18.405 1.00 89.12 95 ALA A CA 1
ATOM 731 C C . ALA A 1 95 ? 9.012 -5.669 -16.914 1.00 89.12 95 ALA A C 1
ATOM 733 O O . ALA A 1 95 ? 8.010 -5.613 -16.197 1.00 89.12 95 ALA A O 1
ATOM 734 N N . VAL A 1 96 ? 10.203 -6.029 -16.420 1.00 93.50 96 VAL A N 1
ATOM 735 C CA . VAL A 1 96 ? 10.416 -6.341 -14.994 1.00 93.50 96 VAL A CA 1
ATOM 736 C C . VAL A 1 96 ? 10.182 -5.109 -14.123 1.00 93.50 96 VAL A C 1
ATOM 738 O O . VAL A 1 96 ? 9.489 -5.201 -13.110 1.00 93.50 96 VAL A O 1
ATOM 741 N N . LEU A 1 97 ? 10.713 -3.952 -14.522 1.00 94.19 97 LEU A N 1
ATOM 742 C CA . LEU A 1 97 ? 10.504 -2.689 -13.815 1.00 94.19 97 LEU A CA 1
ATOM 743 C C . LEU A 1 97 ? 9.017 -2.321 -13.780 1.00 94.19 97 LEU A C 1
ATOM 745 O O . LEU A 1 97 ? 8.493 -1.982 -12.723 1.00 94.19 97 LEU A O 1
ATOM 749 N N . PHE A 1 98 ? 8.302 -2.483 -14.891 1.00 92.75 98 PHE A N 1
ATOM 750 C CA . PHE A 1 98 ? 6.863 -2.241 -14.923 1.00 92.75 98 PHE A CA 1
ATOM 751 C C . PHE A 1 98 ? 6.108 -3.150 -13.940 1.00 92.75 98 PHE A C 1
ATOM 753 O O . PHE A 1 98 ? 5.295 -2.669 -13.148 1.00 92.75 98 PHE A O 1
ATOM 760 N N . LEU A 1 99 ? 6.410 -4.453 -13.934 1.00 95.25 99 LEU A N 1
ATOM 761 C CA . LEU A 1 99 ? 5.792 -5.412 -13.012 1.00 95.25 99 LEU A CA 1
ATOM 762 C C . LEU A 1 99 ? 6.098 -5.095 -11.542 1.00 95.25 99 LEU A C 1
ATOM 764 O O . LEU A 1 99 ? 5.207 -5.219 -10.700 1.00 95.25 99 LEU A O 1
ATOM 768 N N . LEU A 1 100 ? 7.315 -4.641 -11.228 1.00 95.81 100 LEU A N 1
ATOM 769 C CA . LEU A 1 100 ? 7.662 -4.155 -9.889 1.00 95.81 100 LEU A CA 1
ATOM 770 C C . LEU A 1 100 ? 6.819 -2.934 -9.510 1.00 95.81 100 LEU A C 1
ATOM 772 O O . LEU A 1 100 ? 6.277 -2.885 -8.407 1.00 95.81 100 LEU A O 1
ATOM 776 N N . GLY A 1 101 ? 6.646 -1.985 -10.432 1.00 94.56 101 GLY A N 1
ATOM 777 C CA . GLY A 1 101 ? 5.790 -0.818 -10.234 1.00 94.56 101 GLY A CA 1
ATOM 778 C C . GLY A 1 101 ? 4.348 -1.195 -9.886 1.00 94.56 101 GLY A C 1
ATOM 779 O O . GLY A 1 101 ? 3.799 -0.737 -8.880 1.00 94.56 101 GLY A O 1
ATOM 780 N N . VAL A 1 102 ? 3.765 -2.111 -10.664 1.00 94.62 102 VAL A N 1
ATOM 781 C CA . VAL A 1 102 ? 2.415 -2.649 -10.427 1.00 94.62 102 VAL A CA 1
ATOM 782 C C . VAL A 1 102 ? 2.321 -3.360 -9.074 1.00 94.62 102 VAL A C 1
ATOM 784 O O . VAL A 1 102 ? 1.357 -3.141 -8.339 1.00 94.62 102 VAL A O 1
ATOM 787 N N . ALA A 1 103 ? 3.317 -4.173 -8.713 1.00 95.69 103 ALA A N 1
ATOM 788 C CA . ALA A 1 103 ? 3.335 -4.881 -7.436 1.00 95.69 103 ALA A CA 1
ATOM 789 C C . ALA A 1 103 ? 3.361 -3.912 -6.243 1.00 95.69 103 ALA A C 1
ATOM 791 O O . ALA A 1 103 ? 2.565 -4.056 -5.318 1.00 95.69 103 ALA A O 1
ATOM 792 N N . PHE A 1 104 ? 4.210 -2.882 -6.282 1.00 95.56 104 PHE A N 1
ATOM 793 C CA . PHE A 1 104 ? 4.270 -1.874 -5.221 1.00 95.56 104 PHE A CA 1
ATOM 794 C C . PHE A 1 104 ? 3.002 -1.026 -5.131 1.00 95.56 104 PHE A C 1
ATOM 796 O O . PHE A 1 104 ? 2.573 -0.683 -4.033 1.00 95.56 104 PHE A O 1
ATOM 803 N N . ARG A 1 105 ? 2.352 -0.738 -6.262 1.00 93.12 105 ARG A N 1
ATOM 804 C CA . ARG A 1 105 ? 1.046 -0.072 -6.260 1.00 93.12 105 ARG A CA 1
ATOM 805 C C . ARG A 1 105 ? -0.021 -0.941 -5.596 1.00 93.12 105 ARG A C 1
ATOM 807 O O . ARG A 1 105 ? -0.802 -0.437 -4.795 1.00 93.12 105 ARG A O 1
ATOM 814 N N . SER A 1 106 ? -0.022 -2.242 -5.888 1.00 93.81 106 SER A N 1
ATOM 815 C CA . SER A 1 106 ? -0.911 -3.191 -5.216 1.00 93.81 106 SER A CA 1
ATOM 816 C C . SER A 1 106 ? -0.647 -3.230 -3.710 1.00 93.81 106 SER A C 1
ATOM 818 O O . SER A 1 106 ? -1.603 -3.216 -2.947 1.00 93.81 106 SER A O 1
ATOM 820 N N . LEU A 1 107 ? 0.621 -3.234 -3.281 1.00 92.94 107 LEU A N 1
ATOM 821 C CA . LEU A 1 107 ? 0.988 -3.201 -1.860 1.00 92.94 107 LEU A CA 1
ATOM 822 C C . LEU A 1 107 ? 0.555 -1.898 -1.172 1.00 92.94 107 LEU A C 1
ATOM 824 O O . LEU A 1 107 ? 0.087 -1.932 -0.036 1.00 92.94 107 LEU A O 1
ATOM 828 N N . ASP A 1 108 ? 0.652 -0.747 -1.844 1.00 91.50 108 ASP A N 1
ATOM 829 C CA . ASP A 1 108 ? 0.100 0.508 -1.317 1.00 91.50 108 ASP A CA 1
ATOM 830 C C . ASP A 1 108 ? -1.421 0.417 -1.121 1.00 91.50 108 ASP A C 1
ATOM 832 O O . ASP A 1 108 ? -1.954 0.865 -0.109 1.00 91.50 108 ASP A O 1
ATOM 836 N N . GLU A 1 109 ? -2.138 -0.197 -2.061 1.00 90.38 109 GLU A N 1
ATOM 837 C CA . GLU A 1 109 ? -3.593 -0.325 -1.989 1.00 90.38 109 GLU A CA 1
ATOM 838 C C . GLU A 1 109 ? -4.072 -1.322 -0.930 1.00 90.38 109 GLU A C 1
ATOM 840 O O . GLU A 1 109 ? -5.051 -1.031 -0.238 1.00 90.38 109 GLU A O 1
ATOM 845 N N . THR A 1 110 ? -3.409 -2.474 -0.796 1.00 90.31 110 THR A N 1
ATOM 846 C CA . THR A 1 110 ? -3.834 -3.539 0.126 1.00 90.31 110 THR A CA 1
ATOM 847 C C . THR A 1 110 ?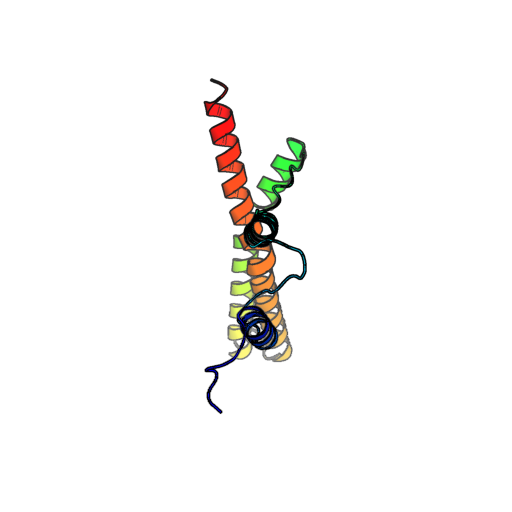 -3.315 -3.348 1.542 1.00 90.31 110 THR A C 1
ATOM 849 O O . THR A 1 110 ? -4.038 -3.655 2.487 1.00 90.31 110 THR A O 1
ATOM 852 N N . ASP A 1 111 ? -2.100 -2.819 1.695 1.00 88.50 111 ASP A N 1
ATOM 853 C CA . ASP A 1 111 ? -1.393 -2.805 2.977 1.00 88.50 111 ASP A CA 1
ATOM 854 C C . ASP A 1 111 ? -1.084 -1.365 3.401 1.00 88.50 111 ASP A C 1
ATOM 856 O O . ASP A 1 111 ? -1.400 -0.962 4.521 1.00 88.50 111 ASP A O 1
ATOM 860 N N . GLY A 1 112 ? -0.546 -0.549 2.489 1.00 87.75 112 GLY A N 1
ATOM 861 C CA . GLY A 1 112 ? -0.131 0.827 2.772 1.00 87.75 112 GLY A CA 1
ATOM 862 C C . GLY A 1 112 ? -1.267 1.722 3.268 1.00 87.75 112 GLY A C 1
ATOM 863 O O . GLY A 1 112 ? -1.203 2.254 4.379 1.00 87.75 112 GLY A O 1
ATOM 864 N N . LYS A 1 113 ? -2.327 1.883 2.471 1.00 86.81 113 LYS A N 1
ATOM 865 C CA . LYS A 1 113 ? -3.472 2.744 2.810 1.00 86.81 113 LYS A CA 1
ATOM 866 C C . LYS A 1 113 ? -4.192 2.282 4.080 1.00 86.81 113 LYS A C 1
ATOM 868 O O . LYS A 1 113 ? -4.465 3.144 4.920 1.00 86.81 113 LYS A O 1
ATOM 873 N N . PRO A 1 114 ? -4.490 0.981 4.281 1.00 87.75 114 PRO A N 1
ATOM 874 C CA . PRO A 1 114 ? -5.102 0.529 5.527 1.00 87.75 114 PRO A CA 1
ATOM 875 C C . PRO A 1 114 ? -4.230 0.776 6.758 1.00 87.75 114 PRO A C 1
ATOM 877 O O . PRO A 1 114 ? -4.763 1.203 7.780 1.00 87.75 114 PRO A O 1
ATOM 880 N N . LEU A 1 115 ? -2.910 0.577 6.668 1.00 87.25 115 LEU A N 1
ATOM 881 C CA . LEU A 1 115 ? -1.990 0.878 7.771 1.00 87.25 115 LEU A CA 1
ATOM 882 C C . LEU A 1 115 ? -1.925 2.381 8.068 1.00 87.25 115 LEU A C 1
ATOM 884 O O . LEU A 1 115 ? -1.985 2.775 9.232 1.00 87.25 115 LEU A O 1
ATOM 888 N N . GLY A 1 116 ? -1.901 3.228 7.036 1.00 83.12 116 GLY A N 1
ATOM 889 C CA . GLY A 1 116 ? -1.980 4.680 7.206 1.00 83.12 116 GLY A CA 1
ATOM 890 C C . GLY A 1 116 ? -3.276 5.115 7.900 1.00 83.12 116 GLY A C 1
ATOM 891 O O . GLY A 1 116 ? -3.249 5.903 8.840 1.00 83.12 116 GLY A O 1
ATOM 892 N N . GLN A 1 117 ? -4.421 4.554 7.500 1.00 83.94 117 GLN A N 1
ATOM 893 C CA . GLN A 1 117 ? -5.709 4.813 8.157 1.00 83.94 117 GLN A CA 1
ATOM 894 C C . GLN A 1 117 ? -5.757 4.295 9.598 1.00 83.94 117 GLN A C 1
ATOM 896 O O . GLN A 1 117 ? -6.363 4.935 10.457 1.00 83.94 117 GLN A O 1
ATOM 901 N N . LEU A 1 118 ? -5.148 3.136 9.863 1.00 83.75 118 LEU A N 1
ATOM 902 C CA . LEU A 1 118 ? -5.055 2.562 11.202 1.00 83.75 118 LEU A CA 1
ATOM 903 C C . LEU A 1 118 ? -4.269 3.487 12.134 1.00 83.75 118 LEU A C 1
ATOM 905 O O . LEU A 1 118 ? -4.728 3.740 13.244 1.00 83.75 118 LEU A O 1
ATOM 909 N N . ARG A 1 119 ? -3.142 4.036 11.664 1.00 83.06 119 ARG A N 1
ATOM 910 C CA . ARG A 1 119 ? -2.344 5.009 12.417 1.00 83.06 119 ARG A CA 1
ATOM 911 C C . ARG A 1 119 ? -3.192 6.200 12.865 1.00 83.06 119 ARG A C 1
ATOM 913 O O . ARG A 1 119 ? -3.239 6.477 14.057 1.00 83.06 119 ARG A O 1
ATOM 920 N N . PHE A 1 120 ? -3.897 6.853 11.936 1.00 81.06 120 PHE A N 1
ATOM 921 C CA . PHE A 1 120 ? -4.735 8.011 12.272 1.00 81.06 120 PHE A CA 1
ATOM 922 C C . PHE A 1 120 ? -5.811 7.675 13.309 1.00 81.06 120 PHE A C 1
ATOM 924 O O . PHE A 1 120 ? -6.037 8.460 14.219 1.00 81.06 120 PHE A O 1
ATOM 931 N N . LYS A 1 121 ? -6.443 6.499 13.211 1.00 82.38 121 LYS A N 1
ATOM 932 C CA . LYS A 1 121 ? -7.458 6.066 14.186 1.00 82.38 121 LYS A CA 1
ATOM 933 C C . LYS A 1 121 ? -6.881 5.812 15.576 1.00 82.38 121 LYS A C 1
ATOM 935 O O . LYS A 1 121 ? -7.516 6.158 16.560 1.00 82.38 121 LYS A O 1
ATOM 940 N N . ILE A 1 122 ? -5.696 5.209 15.658 1.00 81.38 122 ILE A N 1
ATOM 941 C CA . ILE A 1 122 ? -5.018 4.970 16.938 1.00 81.38 122 ILE A CA 1
ATOM 942 C C . ILE A 1 122 ? -4.610 6.302 17.580 1.00 81.38 122 ILE A C 1
ATOM 944 O O . ILE A 1 122 ? -4.771 6.479 18.786 1.00 81.38 122 ILE A O 1
ATOM 948 N N . GLU A 1 123 ? -4.084 7.243 16.795 1.00 80.50 123 GLU A N 1
ATOM 949 C CA . GLU A 1 123 ? -3.726 8.576 17.293 1.00 80.50 123 GLU A CA 1
ATOM 950 C C . GLU A 1 123 ? -4.954 9.332 17.832 1.00 80.50 123 GLU A C 1
ATOM 952 O O . GLU A 1 123 ? -4.862 9.938 18.895 1.00 80.50 123 GLU A O 1
ATOM 957 N N . ASP A 1 124 ? -6.104 9.225 17.160 1.00 81.31 124 ASP A N 1
ATOM 958 C CA . ASP A 1 124 ? -7.386 9.809 17.587 1.00 81.31 124 ASP A CA 1
ATOM 959 C C . ASP A 1 124 ? -7.882 9.188 18.912 1.00 81.31 124 ASP A C 1
ATOM 961 O O . ASP A 1 124 ? -8.088 9.887 19.902 1.00 81.31 124 ASP A O 1
ATOM 965 N N . GLU A 1 125 ? -7.943 7.852 18.999 1.00 77.88 125 GLU A N 1
ATOM 966 C CA . GLU A 1 125 ? -8.390 7.144 20.214 1.00 77.88 125 GLU A CA 1
ATOM 967 C C . GLU A 1 125 ? -7.454 7.372 21.419 1.00 77.88 125 GLU A C 1
ATOM 969 O O . GLU A 1 125 ? -7.898 7.438 22.570 1.00 77.88 125 GLU A O 1
ATOM 974 N N . THR A 1 126 ? -6.144 7.501 21.182 1.00 72.19 126 THR A N 1
ATOM 975 C CA . THR A 1 126 ? -5.165 7.785 22.249 1.00 72.19 126 THR A CA 1
ATOM 976 C C . THR A 1 126 ? -5.156 9.247 22.694 1.00 72.19 126 THR A C 1
ATOM 978 O O . THR A 1 126 ? -4.721 9.522 23.817 1.00 72.19 126 THR A O 1
ATOM 981 N N . ALA A 1 127 ? -5.627 10.179 21.860 1.00 70.38 127 ALA A N 1
ATOM 982 C CA . ALA A 1 127 ? -5.825 11.574 22.238 1.00 70.38 127 ALA A CA 1
ATOM 983 C C . ALA A 1 127 ? -7.057 11.729 23.142 1.00 70.38 127 ALA A C 1
ATOM 985 O O . ALA A 1 127 ? -6.926 12.278 24.238 1.00 70.38 127 ALA A O 1
ATOM 986 N N . ASP A 1 128 ? -8.191 11.139 22.754 1.00 63.31 128 ASP A N 1
ATOM 987 C CA . ASP A 1 128 ? -9.437 11.161 23.537 1.00 63.31 128 ASP A CA 1
ATOM 988 C C . ASP A 1 128 ? -9.248 10.532 24.929 1.00 63.31 128 ASP A C 1
ATOM 990 O O . ASP A 1 128 ? -9.685 11.064 25.949 1.00 63.31 128 ASP A O 1
ATOM 994 N N . SER A 1 129 ? -8.484 9.436 25.005 1.00 60.91 129 SER A N 1
ATOM 995 C CA . SER A 1 129 ? -8.187 8.744 26.270 1.00 60.91 129 SER A CA 1
ATOM 996 C C . SER A 1 129 ? -7.397 9.593 27.280 1.00 60.91 129 SER A C 1
ATOM 998 O O . SER A 1 129 ? -7.400 9.291 28.474 1.00 60.91 129 SER A O 1
ATOM 1000 N N . LYS A 1 130 ? -6.673 10.624 26.821 1.00 60.53 130 LYS A N 1
ATOM 1001 C CA . LYS A 1 130 ? -5.917 11.539 27.691 1.00 60.53 130 LYS A CA 1
ATOM 1002 C C . LYS A 1 130 ? -6.773 12.695 28.205 1.00 60.53 130 LYS A C 1
ATOM 1004 O O . LYS A 1 130 ? -6.451 13.227 29.263 1.00 60.53 130 LYS A O 1
ATOM 1009 N N . GLU A 1 131 ? -7.829 13.067 27.484 1.0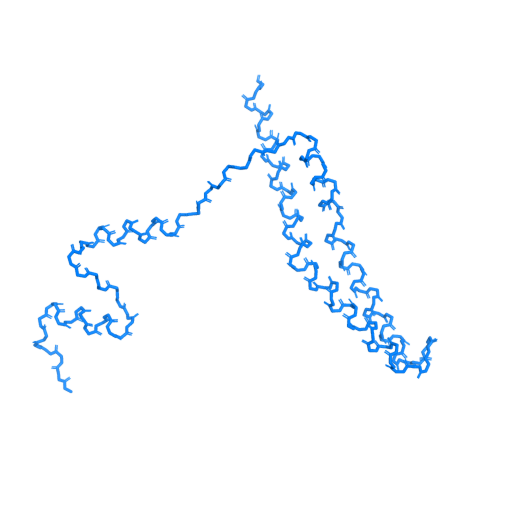0 59.53 131 GLU A N 1
ATOM 1010 C CA . GLU A 1 131 ? -8.765 14.122 27.890 1.00 59.53 131 GLU A CA 1
ATOM 1011 C C . GLU A 1 131 ? -9.721 13.636 28.989 1.00 59.53 131 GLU A C 1
ATOM 1013 O O . GLU A 1 131 ? -9.971 14.365 29.942 1.00 59.53 131 GLU A O 1
ATOM 1018 N N . ASP A 1 132 ? -10.153 12.373 28.937 1.00 55.03 132 ASP A N 1
ATOM 1019 C CA . ASP A 1 132 ? -11.020 11.764 29.961 1.00 55.03 132 ASP A CA 1
ATOM 1020 C C . ASP A 1 132 ? -10.305 11.457 31.297 1.00 55.03 132 ASP A C 1
ATOM 1022 O O . ASP A 1 132 ? -10.950 11.145 32.302 1.00 55.03 132 ASP A O 1
ATOM 1026 N N . ALA A 1 133 ? -8.969 11.505 31.321 1.00 52.38 133 ALA A N 1
ATOM 1027 C CA . ALA A 1 133 ? -8.148 11.195 32.495 1.00 52.38 133 ALA A CA 1
ATOM 1028 C C . ALA A 1 133 ? -7.635 12.439 33.256 1.00 52.38 133 ALA A C 1
ATOM 1030 O O . ALA A 1 133 ? -6.939 12.275 34.265 1.00 52.38 133 ALA A O 1
ATOM 1031 N N . ALA A 1 134 ? -7.945 13.650 32.776 1.00 49.09 134 ALA A N 1
ATOM 1032 C CA . ALA A 1 134 ? -7.535 14.938 33.347 1.00 49.09 134 ALA A CA 1
ATOM 1033 C C . ALA A 1 134 ? -8.683 15.630 34.101 1.00 49.09 134 ALA A C 1
ATOM 1035 O O . ALA A 1 134 ? -8.384 16.285 35.129 1.00 49.09 134 ALA A O 1
#